Protein AF-A0A7W0VFY6-F1 (afdb_monomer_lite)

Radius of gyration: 12.11 Å; chains: 1; bounding box: 36×23×21 Å

Sequence (56 aa):
MCPDEMELSRFLARSLPGARTRALEDHFDLCRDCRQLVFALAGLDPALETLVRLDV

Structure (mmCIF, N/CA/C/O backbone):
data_AF-A0A7W0VFY6-F1
#
_entry.id   AF-A0A7W0VFY6-F1
#
loop_
_atom_site.group_PDB
_atom_site.id
_atom_site.type_symbol
_atom_site.label_atom_id
_atom_site.label_alt_id
_atom_site.label_comp_id
_atom_site.label_asym_id
_atom_site.label_entity_id
_atom_site.label_seq_id
_atom_site.pdbx_PDB_ins_code
_atom_site.Cartn_x
_atom_site.Cartn_y
_atom_site.Cartn_z
_atom_site.occupancy
_atom_site.B_iso_or_equiv
_atom_site.auth_seq_id
_atom_site.auth_comp_id
_atom_site.auth_asym_id
_atom_site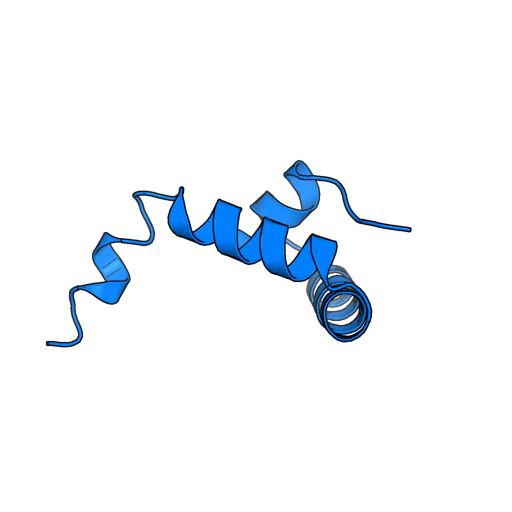.auth_atom_id
_atom_site.pdbx_PDB_model_num
ATOM 1 N N . MET A 1 1 ? 12.601 -11.182 -0.363 1.00 85.06 1 MET A N 1
ATOM 2 C CA . MET A 1 1 ? 12.787 -10.630 0.996 1.00 85.06 1 MET A CA 1
ATOM 3 C C . MET A 1 1 ? 11.611 -9.709 1.267 1.00 85.06 1 MET A C 1
ATOM 5 O O . MET A 1 1 ? 11.197 -9.049 0.321 1.00 85.06 1 MET A O 1
ATOM 9 N N .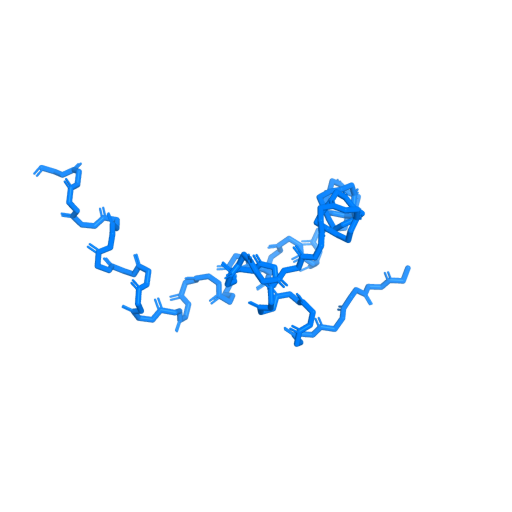 CYS A 1 2 ? 11.028 -9.740 2.465 1.00 93.44 2 CYS A N 1
ATOM 10 C CA . CYS A 1 2 ? 9.866 -8.907 2.783 1.00 93.44 2 CYS A CA 1
ATOM 11 C C . CYS A 1 2 ? 10.295 -7.455 3.055 1.00 93.44 2 CYS A C 1
ATOM 13 O O . CYS A 1 2 ? 11.358 -7.267 3.656 1.00 93.44 2 CYS A O 1
ATOM 15 N N . PRO A 1 3 ? 9.510 -6.457 2.615 1.00 93.19 3 PRO A N 1
ATOM 16 C CA . PRO A 1 3 ? 9.712 -5.060 2.985 1.00 93.19 3 PRO A CA 1
ATOM 17 C C . PRO A 1 3 ? 9.454 -4.845 4.480 1.00 93.19 3 PRO A C 1
ATOM 19 O O . PRO A 1 3 ? 8.699 -5.589 5.109 1.00 93.19 3 PRO A O 1
ATOM 22 N N . ASP A 1 4 ? 10.083 -3.818 5.042 1.00 92.94 4 ASP A N 1
ATOM 23 C CA . ASP A 1 4 ? 9.839 -3.398 6.418 1.00 92.94 4 ASP A CA 1
ATOM 24 C C . ASP A 1 4 ? 8.591 -2.506 6.540 1.00 92.94 4 ASP A C 1
ATOM 26 O O . ASP A 1 4 ? 8.077 -1.955 5.565 1.00 92.94 4 ASP A O 1
ATOM 30 N N . GLU A 1 5 ? 8.103 -2.346 7.769 1.0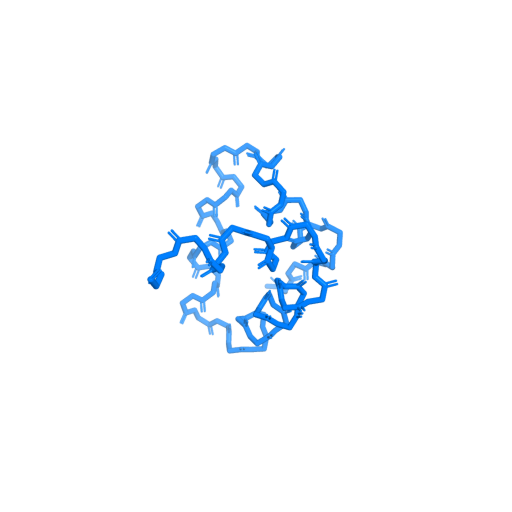0 90.75 5 GLU A N 1
ATOM 31 C CA . GLU A 1 5 ? 6.881 -1.596 8.069 1.00 90.75 5 GLU A CA 1
ATOM 32 C C . GLU A 1 5 ? 6.951 -0.115 7.653 1.00 90.75 5 GLU A C 1
ATOM 34 O O . GLU A 1 5 ? 5.944 0.454 7.227 1.00 90.75 5 GLU A O 1
ATOM 39 N N . MET A 1 6 ? 8.129 0.520 7.707 1.00 91.44 6 MET A N 1
ATOM 40 C CA . MET A 1 6 ? 8.295 1.917 7.290 1.00 91.44 6 MET A CA 1
ATOM 41 C C . MET A 1 6 ? 8.136 2.047 5.772 1.00 91.44 6 MET A C 1
ATOM 43 O O . MET A 1 6 ? 7.515 3.000 5.295 1.00 91.44 6 MET A O 1
ATOM 47 N N . GLU A 1 7 ? 8.670 1.101 5.000 1.00 93.38 7 GLU A N 1
ATOM 48 C CA . GLU A 1 7 ? 8.454 1.050 3.554 1.00 93.38 7 GLU A CA 1
ATOM 49 C C . GLU A 1 7 ? 6.972 0.820 3.209 1.00 93.38 7 GLU A C 1
ATOM 51 O O . GLU A 1 7 ? 6.427 1.539 2.367 1.00 93.38 7 GLU A O 1
ATOM 56 N N . LEU A 1 8 ? 6.286 -0.080 3.920 1.00 93.12 8 LEU A N 1
ATOM 57 C CA . LEU A 1 8 ? 4.844 -0.309 3.755 1.00 93.12 8 LEU A CA 1
ATOM 58 C C . LEU A 1 8 ? 3.999 0.923 4.116 1.00 93.12 8 LEU A C 1
ATOM 60 O O . LEU A 1 8 ? 3.053 1.267 3.410 1.00 93.12 8 LEU A O 1
ATOM 64 N N . SER A 1 9 ? 4.377 1.645 5.167 1.00 91.56 9 SER A N 1
ATOM 65 C CA . SER A 1 9 ? 3.705 2.883 5.578 1.00 91.56 9 SER A CA 1
ATOM 66 C C . SER A 1 9 ? 3.870 3.986 4.528 1.00 91.56 9 SER A C 1
ATOM 68 O O . SER A 1 9 ? 2.928 4.708 4.206 1.00 91.56 9 SER A O 1
ATOM 70 N N . ARG A 1 10 ? 5.055 4.094 3.910 1.00 92.69 10 ARG A N 1
ATOM 71 C CA . ARG A 1 10 ? 5.296 5.029 2.796 1.00 92.69 10 ARG A CA 1
ATOM 72 C C . ARG A 1 10 ? 4.529 4.651 1.533 1.00 92.69 10 ARG A C 1
ATOM 74 O O . ARG A 1 10 ? 4.122 5.550 0.795 1.00 92.69 10 ARG A O 1
ATOM 81 N N . PHE A 1 11 ? 4.347 3.355 1.281 1.00 93.56 11 PHE A N 1
ATOM 82 C CA . PHE A 1 11 ? 3.486 2.861 0.208 1.00 93.56 11 PHE A CA 1
ATOM 83 C C . PHE A 1 11 ? 2.039 3.320 0.423 1.00 93.56 11 PHE A C 1
ATOM 85 O O . PHE A 1 11 ? 1.461 3.939 -0.469 1.00 93.56 11 PHE A O 1
ATOM 92 N N . LEU A 1 12 ? 1.496 3.121 1.630 1.00 91.75 12 LEU A N 1
ATOM 93 C CA . LEU A 1 12 ? 0.148 3.569 2.000 1.00 91.75 12 LEU A CA 1
ATOM 94 C C . LEU A 1 12 ? -0.013 5.092 1.900 1.00 91.75 12 LEU A C 1
ATOM 96 O O . LEU A 1 12 ? -0.992 5.577 1.338 1.00 91.75 12 LEU A O 1
ATOM 100 N N . ALA A 1 13 ? 0.997 5.848 2.331 1.00 91.50 13 ALA A N 1
ATOM 101 C CA . ALA A 1 13 ? 1.033 7.305 2.212 1.00 91.50 13 ALA A CA 1
ATOM 102 C C . ALA A 1 13 ? 1.264 7.820 0.773 1.00 91.50 13 ALA A C 1
ATOM 104 O O . ALA A 1 13 ? 1.396 9.027 0.574 1.00 91.50 13 ALA A O 1
ATOM 105 N N . ARG A 1 14 ? 1.367 6.934 -0.234 1.00 91.00 14 ARG A N 1
ATOM 106 C CA . ARG A 1 14 ? 1.689 7.262 -1.641 1.00 91.00 14 ARG A CA 1
ATOM 107 C C . ARG A 1 14 ? 2.951 8.123 -1.792 1.00 91.00 14 ARG A C 1
ATOM 109 O O . ARG A 1 14 ? 3.054 8.962 -2.683 1.00 91.00 14 ARG A O 1
ATOM 116 N N . SER A 1 15 ? 3.921 7.904 -0.906 1.00 94.25 15 SER A N 1
ATOM 117 C CA . SER A 1 15 ? 5.165 8.676 -0.803 1.00 94.25 15 SER A CA 1
ATOM 118 C C . SER A 1 15 ? 6.361 7.964 -1.457 1.00 94.25 15 SER A C 1
ATOM 120 O O . SER A 1 15 ? 7.479 8.479 -1.476 1.00 94.25 15 SER A O 1
ATOM 122 N N . LEU A 1 16 ? 6.154 6.763 -2.008 1.00 92.56 16 LEU A N 1
ATOM 123 C CA . LEU A 1 16 ? 7.203 6.006 -2.686 1.00 92.56 16 LEU A CA 1
ATOM 124 C C . LEU A 1 16 ? 7.354 6.397 -4.165 1.00 92.56 16 LEU A C 1
ATOM 126 O O . LEU A 1 16 ? 6.368 6.678 -4.846 1.00 92.56 16 LEU A O 1
ATOM 130 N N . PRO A 1 17 ? 8.581 6.322 -4.715 1.00 94.25 17 PRO A N 1
ATOM 131 C CA . PRO A 1 17 ? 8.794 6.385 -6.157 1.00 94.25 17 PRO A CA 1
ATOM 132 C C . PRO A 1 17 ? 8.000 5.300 -6.902 1.00 94.25 17 PRO A C 1
ATOM 134 O O . PRO A 1 17 ? 7.845 4.181 -6.407 1.00 94.25 17 PRO A O 1
ATOM 137 N N . GLY A 1 18 ? 7.572 5.576 -8.137 1.00 91.81 18 GLY A N 1
ATOM 138 C CA . GLY A 1 18 ? 6.751 4.639 -8.923 1.00 91.81 18 GLY A CA 1
ATOM 139 C C . GLY A 1 18 ? 7.390 3.259 -9.142 1.00 91.81 18 GLY A C 1
ATOM 140 O O . GLY A 1 18 ? 6.700 2.247 -9.090 1.00 91.81 18 GLY A O 1
ATOM 141 N N . ALA A 1 19 ? 8.716 3.189 -9.304 1.00 92.44 19 ALA A N 1
ATOM 142 C CA . ALA A 1 19 ? 9.431 1.913 -9.427 1.00 92.44 19 ALA A CA 1
ATOM 143 C C . ALA A 1 19 ? 9.400 1.080 -8.130 1.00 92.44 19 ALA A C 1
ATOM 145 O O . ALA A 1 19 ? 9.257 -0.137 -8.185 1.00 92.44 19 ALA A O 1
ATOM 146 N N . ARG A 1 20 ? 9.493 1.737 -6.964 1.00 93.81 20 ARG A N 1
ATOM 147 C CA . ARG A 1 20 ? 9.369 1.093 -5.642 1.00 93.81 20 ARG A CA 1
ATOM 148 C C . ARG A 1 20 ? 7.936 0.637 -5.380 1.00 93.81 20 ARG A C 1
ATOM 150 O O . ARG A 1 20 ? 7.736 -0.447 -4.854 1.00 93.81 20 ARG A O 1
ATOM 157 N N . THR A 1 21 ? 6.961 1.440 -5.801 1.00 94.81 21 THR A N 1
ATOM 158 C CA . THR A 1 21 ? 5.531 1.108 -5.710 1.00 94.81 21 THR A CA 1
ATOM 159 C C . THR A 1 21 ? 5.225 -0.176 -6.483 1.00 94.81 21 THR A C 1
ATOM 161 O O . THR A 1 21 ? 4.720 -1.121 -5.891 1.00 94.81 21 THR A O 1
ATOM 164 N N . ARG A 1 22 ? 5.649 -0.265 -7.752 1.00 94.88 22 ARG A N 1
ATOM 165 C CA . ARG A 1 22 ? 5.469 -1.482 -8.564 1.00 94.88 22 ARG A CA 1
ATOM 166 C C . ARG A 1 22 ? 6.159 -2.707 -7.974 1.00 94.88 22 ARG A C 1
ATOM 168 O O . ARG A 1 22 ? 5.567 -3.772 -7.923 1.00 94.88 22 ARG A O 1
ATOM 175 N N . ALA A 1 23 ? 7.385 -2.552 -7.473 1.00 95.31 23 ALA A N 1
ATOM 176 C CA . ALA A 1 23 ? 8.098 -3.662 -6.843 1.00 95.31 23 ALA A CA 1
ATOM 177 C C . ALA A 1 23 ? 7.369 -4.209 -5.601 1.00 95.31 23 ALA A C 1
ATOM 179 O O . ALA A 1 23 ? 7.439 -5.406 -5.326 1.00 95.31 23 ALA A O 1
ATOM 180 N N . LEU A 1 24 ? 6.675 -3.348 -4.850 1.00 95.25 24 LEU A N 1
ATOM 181 C CA . LEU A 1 24 ? 5.834 -3.766 -3.729 1.00 95.25 24 LEU A CA 1
ATOM 182 C C . LEU A 1 24 ? 4.540 -4.431 -4.197 1.00 95.25 24 LEU A C 1
ATOM 184 O O . LEU A 1 24 ? 4.171 -5.456 -3.637 1.00 95.25 24 LEU A O 1
ATOM 188 N N . GLU A 1 25 ? 3.889 -3.902 -5.233 1.00 94.38 25 GLU A N 1
ATOM 189 C CA . GLU A 1 25 ? 2.707 -4.523 -5.848 1.00 94.38 25 GLU A CA 1
ATOM 190 C C . GLU A 1 25 ? 3.019 -5.952 -6.324 1.00 94.38 25 GLU A C 1
ATOM 192 O O . GLU A 1 25 ? 2.358 -6.897 -5.892 1.00 94.38 25 GLU A O 1
ATOM 197 N N . ASP A 1 26 ? 4.107 -6.129 -7.081 1.00 96.00 26 ASP A N 1
ATOM 198 C CA . ASP A 1 26 ? 4.589 -7.444 -7.525 1.00 96.00 26 ASP A CA 1
ATOM 199 C C . ASP A 1 26 ? 4.921 -8.363 -6.331 1.00 96.00 26 ASP A C 1
ATOM 201 O O . ASP A 1 26 ? 4.685 -9.575 -6.353 1.00 96.00 26 ASP A O 1
ATOM 205 N N . HIS A 1 27 ? 5.474 -7.800 -5.251 1.00 95.69 27 HIS A N 1
ATOM 206 C CA . HIS A 1 27 ? 5.758 -8.551 -4.031 1.00 95.69 27 HIS A CA 1
ATOM 207 C C . HIS A 1 27 ? 4.476 -9.032 -3.340 1.00 95.69 27 HIS A C 1
ATOM 209 O O . HIS A 1 27 ? 4.435 -10.157 -2.836 1.00 95.69 27 HIS A O 1
ATOM 215 N N . PHE A 1 28 ? 3.428 -8.210 -3.308 1.00 95.06 28 PHE A N 1
ATOM 216 C CA . PHE A 1 28 ? 2.153 -8.549 -2.681 1.00 95.06 28 PHE A CA 1
ATOM 217 C C . PHE A 1 28 ? 1.445 -9.701 -3.387 1.00 95.06 28 PHE A C 1
ATOM 219 O O . PHE A 1 28 ? 0.849 -10.539 -2.709 1.00 95.06 28 PHE A O 1
ATOM 226 N N . ASP A 1 29 ? 1.567 -9.822 -4.707 1.00 94.75 29 ASP A N 1
ATOM 227 C CA . ASP A 1 29 ? 1.010 -10.967 -5.436 1.00 94.75 29 ASP A CA 1
ATOM 228 C C . ASP A 1 29 ? 1.575 -12.305 -4.940 1.00 94.75 29 ASP A C 1
ATOM 230 O O . ASP A 1 29 ? 0.855 -13.306 -4.848 1.00 94.75 29 ASP A O 1
ATOM 234 N N . LEU A 1 30 ? 2.845 -12.308 -4.529 1.00 95.88 30 LEU A N 1
ATOM 235 C CA . LEU A 1 30 ? 3.577 -13.507 -4.128 1.00 95.88 30 LEU A CA 1
ATOM 236 C C . LEU A 1 30 ? 3.661 -13.700 -2.606 1.00 95.88 30 LEU A C 1
ATOM 238 O O . LEU A 1 30 ? 3.829 -14.828 -2.141 1.00 95.88 30 LEU A O 1
ATOM 242 N N . CYS A 1 31 ? 3.522 -12.638 -1.808 1.00 96.69 31 CYS A N 1
ATOM 243 C CA . CYS A 1 31 ? 3.662 -12.691 -0.354 1.00 96.69 31 CYS A CA 1
ATOM 244 C C . CYS A 1 31 ? 2.335 -12.422 0.366 1.00 96.69 31 CYS A C 1
ATOM 246 O O . CYS A 1 31 ? 1.838 -11.296 0.444 1.00 96.69 31 CYS A O 1
ATOM 248 N N . ARG A 1 32 ? 1.752 -13.480 0.945 1.00 94.69 32 ARG A N 1
ATOM 249 C CA . ARG A 1 32 ? 0.514 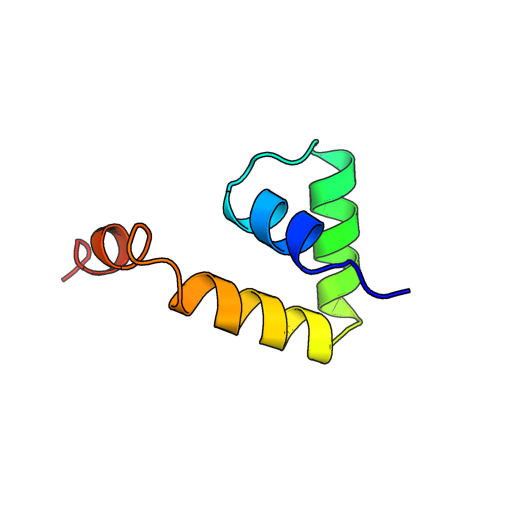-13.378 1.733 1.00 94.69 32 ARG A CA 1
ATOM 250 C C . ARG A 1 32 ? 0.699 -12.557 3.012 1.00 94.69 32 ARG A C 1
ATOM 252 O O . ARG A 1 32 ? -0.176 -11.753 3.317 1.00 94.69 32 ARG A O 1
ATOM 259 N N . ASP A 1 33 ? 1.809 -12.733 3.724 1.00 94.38 33 ASP A N 1
ATOM 260 C CA . ASP A 1 33 ? 2.047 -12.045 4.998 1.00 94.38 33 ASP A CA 1
ATOM 261 C C . ASP A 1 33 ? 2.153 -10.530 4.804 1.00 94.38 33 ASP A C 1
ATOM 263 O O . ASP A 1 33 ? 1.497 -9.767 5.509 1.00 94.38 33 ASP A O 1
ATOM 267 N N . CYS A 1 34 ? 2.885 -10.084 3.778 1.00 95.00 34 CYS A N 1
ATOM 268 C CA . CYS A 1 34 ? 3.000 -8.658 3.473 1.00 95.00 34 CYS A CA 1
ATOM 269 C C . CYS A 1 34 ? 1.674 -8.050 3.009 1.00 95.00 34 CYS A C 1
ATOM 271 O O . CYS A 1 34 ? 1.373 -6.918 3.377 1.00 95.00 34 CYS A O 1
ATOM 273 N N . ARG A 1 35 ? 0.838 -8.805 2.277 1.00 93.12 35 ARG A N 1
ATOM 274 C CA . ARG A 1 35 ? -0.539 -8.372 1.984 1.00 93.12 35 ARG A CA 1
ATOM 275 C C . ARG A 1 35 ? -1.336 -8.148 3.261 1.00 93.12 35 ARG A C 1
ATOM 277 O O . ARG A 1 35 ? -1.939 -7.093 3.417 1.00 93.12 35 ARG A O 1
ATOM 284 N N . GLN A 1 36 ? -1.343 -9.123 4.168 1.00 92.62 36 GLN A N 1
ATOM 285 C CA . GLN A 1 36 ? -2.095 -9.006 5.419 1.00 92.62 36 GLN A CA 1
ATOM 286 C C . GLN A 1 36 ? -1.592 -7.848 6.282 1.00 92.62 36 GLN A C 1
ATOM 288 O O . GLN A 1 36 ? -2.408 -7.112 6.831 1.00 92.62 36 GLN A O 1
ATOM 293 N N . LEU A 1 37 ? -0.276 -7.650 6.346 1.00 91.81 37 LEU A N 1
ATOM 294 C CA . LEU A 1 37 ? 0.327 -6.545 7.080 1.00 91.81 37 LEU A CA 1
ATOM 295 C C . LEU A 1 37 ? -0.076 -5.186 6.493 1.00 91.81 37 LEU A C 1
ATOM 297 O O . LEU A 1 37 ? -0.507 -4.315 7.238 1.00 91.81 37 LEU A O 1
ATOM 301 N N . VAL A 1 38 ? -0.028 -5.015 5.168 1.00 92.19 38 VAL A N 1
ATOM 302 C CA . VAL A 1 38 ? -0.487 -3.779 4.507 1.00 92.19 38 VAL A CA 1
ATOM 303 C C . VAL A 1 38 ? -1.966 -3.507 4.764 1.00 92.19 38 VAL A C 1
ATOM 305 O O . VAL A 1 38 ? -2.325 -2.371 5.060 1.00 92.19 38 VAL A O 1
ATOM 308 N N . PHE A 1 39 ? -2.823 -4.530 4.699 1.00 89.19 39 PHE A N 1
ATOM 309 C CA . PHE A 1 39 ? -4.243 -4.380 5.030 1.00 89.19 39 PHE A CA 1
ATOM 310 C C . PHE A 1 39 ? -4.457 -3.968 6.491 1.00 89.19 39 PHE A C 1
ATOM 312 O O . PHE A 1 39 ? -5.290 -3.105 6.762 1.00 89.19 39 PHE A O 1
ATOM 319 N N . ALA A 1 40 ? -3.703 -4.553 7.425 1.00 90.00 40 ALA A N 1
ATOM 320 C CA . ALA A 1 40 ? -3.776 -4.191 8.837 1.00 90.00 40 ALA A CA 1
ATOM 321 C C . ALA A 1 40 ? -3.322 -2.742 9.072 1.00 90.00 40 ALA A C 1
ATOM 323 O O . ALA A 1 40 ? -4.022 -1.989 9.741 1.00 90.00 40 ALA A O 1
ATOM 324 N N . LEU A 1 41 ? -2.203 -2.332 8.469 1.00 88.44 41 LEU A N 1
ATOM 325 C CA . LEU A 1 41 ? -1.691 -0.962 8.554 1.00 88.44 41 LEU A CA 1
ATOM 326 C C . LEU A 1 41 ? -2.674 0.053 7.952 1.00 88.44 41 LEU A C 1
ATOM 328 O O . LEU A 1 41 ? -2.907 1.096 8.552 1.00 88.44 41 LEU A O 1
ATOM 332 N N . ALA A 1 42 ? -3.316 -0.270 6.824 1.00 87.88 42 ALA A N 1
ATOM 333 C CA . ALA A 1 42 ? -4.324 0.592 6.204 1.00 87.88 42 ALA A CA 1
ATOM 334 C C . ALA A 1 42 ? -5.577 0.783 7.078 1.00 87.88 42 ALA A C 1
ATOM 336 O O . ALA A 1 42 ? -6.175 1.855 7.065 1.00 87.88 42 ALA A O 1
ATOM 33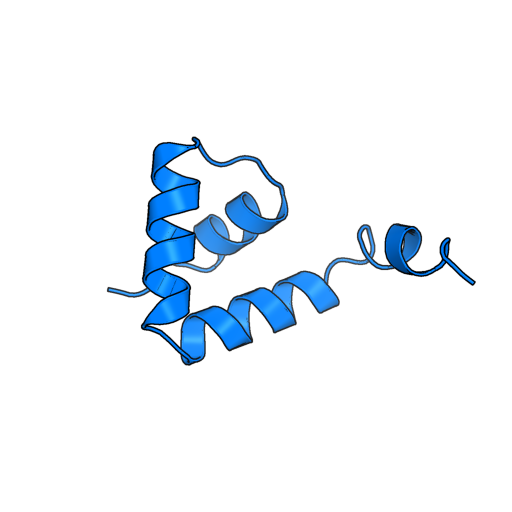7 N N . GLY A 1 43 ? -5.977 -0.248 7.832 1.00 80.88 43 GLY A N 1
ATOM 338 C CA . GLY A 1 43 ? -7.110 -0.181 8.761 1.00 80.88 43 GLY A CA 1
ATOM 339 C C . GLY A 1 43 ? -6.802 0.529 10.084 1.00 80.88 43 GLY A C 1
ATOM 340 O O . GLY A 1 43 ? -7.728 0.887 10.803 1.00 80.88 43 GLY A O 1
ATOM 341 N N . LEU A 1 44 ? -5.523 0.733 10.407 1.00 69.69 44 LEU A N 1
ATOM 342 C CA . LEU A 1 44 ? -5.067 1.453 11.601 1.00 69.69 44 LEU A CA 1
ATOM 343 C C . LEU A 1 44 ? -4.866 2.954 11.356 1.00 69.69 44 LEU A C 1
ATOM 345 O O . LEU A 1 44 ? -4.547 3.673 12.300 1.00 69.69 44 LEU A O 1
ATOM 349 N N . ASP A 1 45 ? -5.032 3.424 10.118 1.00 62.81 45 ASP A N 1
ATOM 350 C CA . ASP A 1 45 ? -4.830 4.820 9.744 1.00 62.81 45 ASP A CA 1
ATOM 351 C C . ASP A 1 45 ? -6.153 5.608 9.889 1.00 62.81 45 ASP A C 1
ATOM 353 O O . ASP A 1 45 ? -7.022 5.537 9.010 1.00 62.81 45 ASP A O 1
ATOM 357 N N . PRO A 1 46 ? -6.355 6.384 10.976 1.00 56.44 46 PRO A N 1
ATOM 358 C CA . PRO A 1 46 ? -7.609 7.113 11.203 1.00 56.44 46 PRO A CA 1
ATOM 359 C C . PRO A 1 46 ? -7.862 8.198 10.142 1.00 56.44 46 PRO A C 1
ATOM 361 O O . PRO A 1 46 ? -8.987 8.680 9.989 1.00 56.44 46 PRO A O 1
ATOM 364 N N . ALA A 1 47 ? -6.834 8.587 9.378 1.00 57.16 47 ALA A N 1
ATOM 365 C CA . ALA A 1 47 ? -6.975 9.503 8.252 1.00 57.16 47 ALA A CA 1
ATOM 366 C C . ALA A 1 47 ? -7.689 8.858 7.045 1.00 57.16 47 ALA A C 1
ATOM 368 O O . ALA A 1 47 ? -8.310 9.572 6.256 1.00 57.16 47 ALA A O 1
ATOM 369 N N . LEU A 1 48 ? -7.657 7.524 6.910 1.00 53.44 48 LEU A N 1
ATOM 370 C CA . LEU A 1 48 ? -8.283 6.794 5.802 1.00 53.44 48 LEU A CA 1
ATOM 371 C C . LEU A 1 48 ? -9.745 6.395 6.094 1.00 53.44 48 LEU A C 1
ATOM 373 O O . LEU A 1 48 ? -10.554 6.330 5.167 1.00 53.44 48 LEU A O 1
ATOM 377 N N . GLU A 1 49 ? -10.127 6.225 7.369 1.00 49.75 49 GLU A N 1
ATOM 378 C CA . GLU A 1 49 ? -11.523 5.973 7.785 1.00 49.75 49 GLU A CA 1
ATOM 379 C C . GLU A 1 49 ? -12.493 7.093 7.360 1.00 49.75 49 GLU A C 1
ATOM 381 O O . GLU A 1 49 ? -13.673 6.843 7.106 1.00 49.75 49 GLU A O 1
ATOM 386 N N . THR A 1 50 ? -12.003 8.330 7.230 1.00 49.91 50 THR A N 1
ATOM 387 C CA . THR A 1 50 ? -12.830 9.474 6.807 1.00 49.91 50 THR A CA 1
ATOM 388 C C . THR A 1 50 ? -13.189 9.417 5.315 1.00 49.91 50 THR A C 1
ATOM 390 O O . THR A 1 50 ? -14.257 9.888 4.931 1.00 49.91 50 THR A O 1
ATOM 393 N N . LEU A 1 51 ? -12.350 8.805 4.469 1.00 52.50 51 LEU A N 1
ATOM 394 C CA . LEU A 1 51 ? -12.595 8.706 3.023 1.00 52.50 51 LEU A CA 1
ATOM 395 C C . LEU A 1 51 ? -13.547 7.559 2.655 1.00 52.50 51 LEU A C 1
ATOM 397 O O . LEU A 1 51 ? -14.310 7.698 1.708 1.00 52.50 51 LEU A O 1
ATOM 401 N N . VAL A 1 52 ? -13.563 6.459 3.416 1.00 52.53 52 VAL A N 1
ATOM 402 C CA . VAL A 1 52 ? -14.450 5.305 3.147 1.00 52.53 52 VAL A CA 1
ATOM 403 C C . VAL A 1 52 ? -15.910 5.584 3.545 1.00 52.53 52 VAL A C 1
ATOM 405 O O . VAL A 1 52 ? -16.830 4.969 3.016 1.00 52.53 52 VAL A O 1
ATOM 408 N N . ARG A 1 53 ? -16.160 6.545 4.445 1.00 48.69 53 ARG A N 1
ATOM 409 C CA . ARG A 1 53 ? -17.519 6.906 4.896 1.00 48.69 53 ARG A CA 1
ATOM 410 C C . ARG A 1 53 ? -18.279 7.874 3.978 1.00 48.69 53 ARG A C 1
ATOM 412 O O . ARG A 1 53 ? -19.422 8.190 4.297 1.00 48.69 53 ARG A O 1
ATOM 419 N N . LEU A 1 54 ? -17.675 8.350 2.888 1.00 52.91 54 LEU A N 1
ATOM 420 C CA . LEU A 1 54 ? -18.290 9.308 1.953 1.00 52.91 54 LEU A CA 1
ATOM 421 C C . LEU A 1 54 ? -18.950 8.656 0.718 1.00 52.91 54 LEU A C 1
ATOM 423 O O . LEU A 1 54 ? -19.374 9.382 -0.175 1.00 52.91 54 LEU A O 1
ATOM 427 N N . ASP A 1 55 ? -19.088 7.325 0.693 1.00 49.31 55 ASP A N 1
ATOM 428 C CA . ASP A 1 55 ? -19.781 6.559 -0.361 1.00 49.31 55 ASP A CA 1
ATOM 429 C C . ASP A 1 55 ? -20.981 5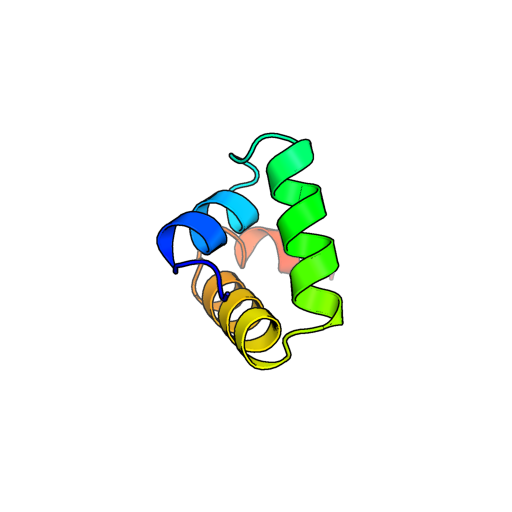.738 0.188 1.00 49.31 55 ASP A C 1
ATOM 431 O O . ASP A 1 55 ? -21.175 4.575 -0.171 1.00 49.31 55 ASP A O 1
ATOM 435 N N . VAL A 1 56 ? -21.797 6.330 1.078 1.00 49.47 56 VAL A N 1
ATOM 436 C CA . VAL A 1 56 ? -23.144 5.830 1.461 1.00 49.47 56 VAL A CA 1
ATOM 437 C C . VAL A 1 56 ? -24.197 6.907 1.250 1.00 49.47 56 VAL A C 1
ATOM 439 O O . VAL A 1 56 ? -23.974 8.042 1.727 1.00 49.47 56 VAL A O 1
#

Secondary structure (DSSP, 8-state):
-PPPHHHHHHHHTT-S-HHHHHHHHHHHHH-HHHHHHHHHHHHT-HHHHHHHTT--

Foldseek 3Di:
DADDPVLLVCLLVVNDDPVSVVVVVVVVVVDVVNVVSSVVSCVPDPVNVVVVVPPD

pLDDT: mean 83.71, std 16.68, range [48.69, 96.69]